Protein AF-A0A7W0EYR2-F1 (afdb_monomer)

pLDDT: mean 84.59, std 14.4, range [39.31, 94.31]

Mean predicted aligned error: 10.26 Å

Radius of gyration: 22.74 Å; Cα contacts (8 Å, |Δi|>4): 46; chains: 1; bounding box: 41×56×54 Å

Foldseek 3Di:
DDDDPPPPDPPDAAEDEEAADDDPVRVDVQVDPPDRRYHYHYNVNVVVVCVVVVPPHDDDDDDDDPVVVCVVVPD

Structure (mmCIF, N/CA/C/O backbone):
data_AF-A0A7W0EYR2-F1
#
_entry.id   AF-A0A7W0EYR2-F1
#
loop_
_atom_site.group_PDB
_atom_site.id
_atom_site.type_symbol
_atom_site.label_atom_id
_atom_site.label_alt_id
_atom_site.label_comp_id
_atom_site.label_asym_id
_atom_site.label_entity_id
_atom_site.label_seq_id
_atom_site.pdbx_PDB_ins_code
_atom_site.Cartn_x
_atom_site.Cartn_y
_atom_site.Cartn_z
_atom_site.occupancy
_atom_site.B_iso_or_equiv
_atom_site.auth_seq_id
_atom_site.auth_comp_id
_at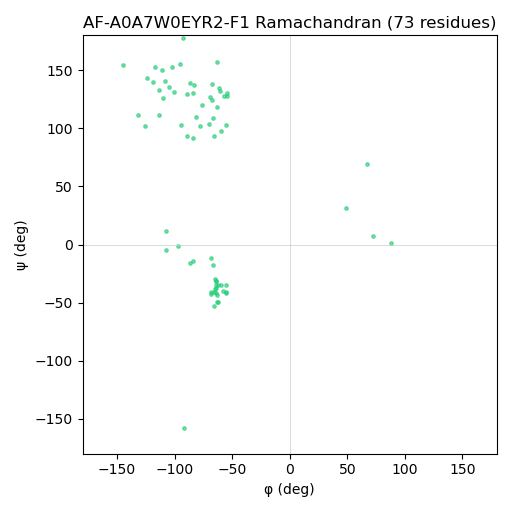om_site.auth_asym_id
_atom_site.auth_atom_id
_atom_site.pdbx_PDB_model_num
ATOM 1 N N . MET A 1 1 ? -24.016 -30.860 -21.859 1.00 43.84 1 MET A N 1
ATOM 2 C CA . MET A 1 1 ? -22.958 -30.004 -22.433 1.00 43.84 1 MET A CA 1
ATOM 3 C C . MET A 1 1 ? -22.930 -28.719 -21.629 1.00 43.84 1 MET A C 1
ATOM 5 O O . MET A 1 1 ? -23.743 -27.839 -21.870 1.00 43.84 1 MET A O 1
ATOM 9 N N . THR A 1 2 ? -22.091 -28.663 -20.602 1.00 39.31 2 THR A N 1
ATOM 10 C CA . THR A 1 2 ? -21.947 -27.481 -19.742 1.00 39.31 2 THR A CA 1
ATOM 11 C C . THR A 1 2 ? -20.868 -26.594 -20.363 1.00 39.31 2 THR A C 1
ATOM 13 O O . THR A 1 2 ? -19.812 -27.130 -20.704 1.00 39.31 2 THR A O 1
ATOM 16 N N . PRO A 1 3 ? -21.097 -25.288 -20.577 1.00 49.03 3 PRO A N 1
ATOM 17 C CA . PRO A 1 3 ? -20.081 -24.434 -21.169 1.00 49.03 3 PRO A CA 1
ATOM 18 C C . PRO A 1 3 ? -18.917 -24.294 -20.185 1.00 49.03 3 PRO A C 1
ATOM 20 O O . PRO A 1 3 ? -19.100 -23.923 -19.027 1.00 49.03 3 PRO A O 1
ATOM 23 N N . ILE A 1 4 ? -17.717 -24.635 -20.654 1.00 50.94 4 ILE A N 1
ATOM 24 C CA . ILE A 1 4 ? -16.468 -24.375 -19.945 1.00 50.94 4 ILE A CA 1
ATOM 25 C C . ILE A 1 4 ? -16.313 -22.857 -19.929 1.00 50.94 4 ILE A C 1
ATOM 27 O O . ILE A 1 4 ? -16.095 -22.242 -20.972 1.00 50.94 4 ILE A O 1
ATOM 31 N N . ILE A 1 5 ? -16.477 -22.251 -18.756 1.00 55.31 5 ILE A N 1
ATOM 32 C CA . ILE A 1 5 ? -16.082 -20.868 -18.510 1.00 55.31 5 ILE A CA 1
ATOM 33 C C . ILE A 1 5 ? -14.598 -20.738 -18.867 1.00 55.31 5 ILE A C 1
ATOM 35 O O . ILE A 1 5 ? -13.715 -21.198 -18.147 1.00 55.31 5 ILE A O 1
ATOM 39 N N . HIS A 1 6 ? -14.316 -20.161 -20.032 1.00 51.59 6 HIS A N 1
ATOM 40 C 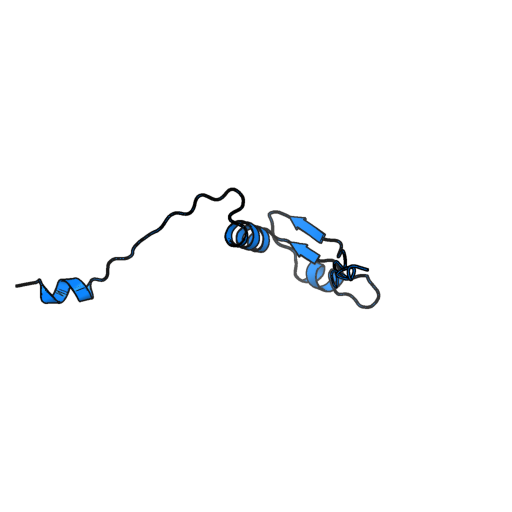CA . HIS A 1 6 ? -12.984 -19.696 -20.376 1.00 51.59 6 HIS A CA 1
ATOM 41 C C . HIS A 1 6 ? -12.681 -18.550 -19.412 1.00 51.59 6 HIS A C 1
ATOM 43 O O . HIS A 1 6 ? -13.107 -17.419 -19.641 1.00 51.59 6 HIS A O 1
ATOM 49 N N . ASN A 1 7 ? -12.030 -18.870 -18.290 1.00 47.50 7 ASN A N 1
ATOM 50 C CA . ASN A 1 7 ? -11.519 -17.885 -17.351 1.00 47.50 7 ASN A CA 1
ATOM 51 C C . ASN A 1 7 ? -10.518 -17.018 -18.116 1.00 47.50 7 ASN A C 1
ATOM 53 O O . ASN A 1 7 ? -9.386 -17.418 -18.393 1.00 47.50 7 ASN A O 1
ATOM 57 N N . SER A 1 8 ? -10.994 -15.868 -18.565 1.00 54.78 8 SER A N 1
ATOM 58 C CA . SER A 1 8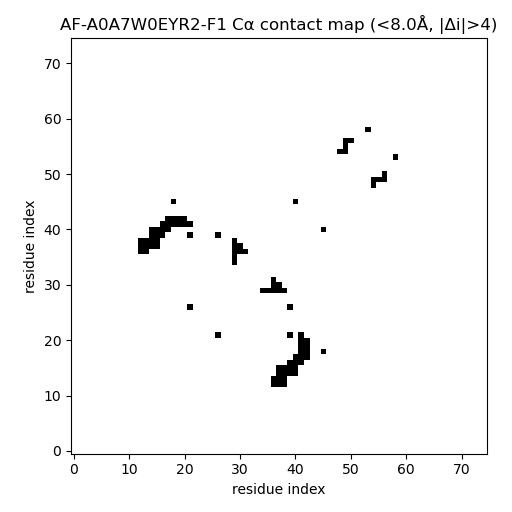 ? -10.241 -14.932 -19.371 1.00 54.78 8 SER A CA 1
ATOM 59 C C . SER A 1 8 ? -9.050 -14.405 -18.575 1.00 54.78 8 SER A C 1
ATOM 61 O O . SER A 1 8 ? -9.230 -13.704 -17.586 1.00 54.78 8 SER A O 1
ATOM 63 N N . ARG A 1 9 ? -7.851 -14.685 -19.100 1.00 57.09 9 ARG A N 1
ATOM 64 C CA . ARG A 1 9 ? -6.597 -13.946 -18.882 1.00 57.09 9 ARG A CA 1
ATOM 65 C C . ARG A 1 9 ? -6.007 -13.987 -17.467 1.00 57.09 9 ARG A C 1
ATOM 67 O O . ARG A 1 9 ? -5.879 -12.955 -16.819 1.00 57.09 9 ARG A O 1
ATOM 74 N N . PHE A 1 10 ? -5.504 -15.147 -17.051 1.00 61.62 10 PHE A N 1
ATOM 75 C CA . PHE A 1 10 ? -4.340 -15.149 -16.161 1.00 61.62 10 PHE A CA 1
ATOM 76 C C . PHE A 1 10 ? -3.085 -15.157 -17.042 1.00 61.62 10 PHE A C 1
ATOM 78 O O . PHE A 1 10 ? -2.681 -16.207 -17.531 1.00 61.62 10 PHE A O 1
ATOM 85 N N . ASP A 1 11 ? -2.545 -13.973 -17.334 1.00 71.44 11 ASP A N 1
ATOM 86 C CA . ASP A 1 11 ? -1.257 -13.820 -18.019 1.00 71.44 11 ASP A CA 1
ATOM 87 C C . ASP A 1 11 ? -0.168 -13.659 -16.945 1.00 71.44 11 ASP A C 1
ATOM 89 O O . ASP A 1 11 ? -0.115 -12.600 -16.306 1.00 71.44 11 ASP A O 1
ATOM 93 N N . PRO A 1 12 ? 0.625 -14.707 -16.645 1.00 70.38 12 PRO A N 1
ATOM 94 C CA . PRO A 1 12 ? 1.590 -14.669 -15.557 1.00 70.38 12 PRO A CA 1
ATOM 95 C C . PRO A 1 12 ? 2.740 -13.726 -15.919 1.00 70.38 12 PRO A C 1
ATOM 97 O O . PRO A 1 12 ? 3.632 -14.078 -16.690 1.00 70.38 12 PRO A O 1
ATOM 100 N N . LYS A 1 13 ? 2.739 -12.526 -15.333 1.00 82.62 13 LYS A N 1
ATOM 101 C CA . LYS A 1 13 ? 3.879 -11.612 -15.426 1.00 82.62 13 LYS A CA 1
ATOM 102 C C . LYS A 1 13 ? 4.910 -11.975 -14.357 1.00 82.62 13 LYS A C 1
ATOM 104 O O . LYS A 1 13 ? 4.533 -12.134 -13.194 1.00 82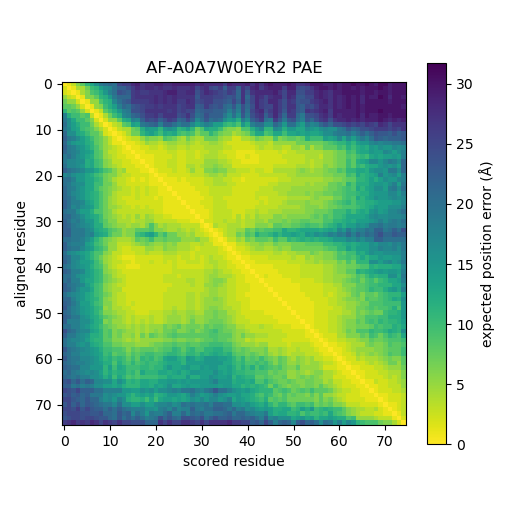.62 13 LYS A O 1
ATOM 109 N N . PRO A 1 14 ? 6.199 -12.113 -14.706 1.00 86.50 14 PRO A N 1
ATOM 110 C CA . PRO A 1 14 ? 7.239 -12.273 -13.702 1.00 86.50 14 PRO A CA 1
ATOM 111 C C . PRO A 1 14 ? 7.257 -11.035 -12.801 1.00 86.50 14 PRO A C 1
ATOM 113 O O . PRO A 1 14 ? 7.252 -9.909 -13.299 1.00 86.50 14 PRO A O 1
ATOM 116 N N . ALA A 1 15 ? 7.281 -11.247 -11.486 1.00 89.94 15 ALA A N 1
ATOM 117 C CA . ALA A 1 15 ? 7.301 -10.175 -10.502 1.00 89.94 15 ALA A CA 1
ATOM 118 C C . ALA A 1 15 ? 8.571 -10.238 -9.647 1.00 89.94 15 ALA A C 1
ATOM 120 O O . ALA A 1 15 ? 9.002 -11.319 -9.239 1.00 89.94 15 ALA A O 1
ATOM 121 N N . ILE 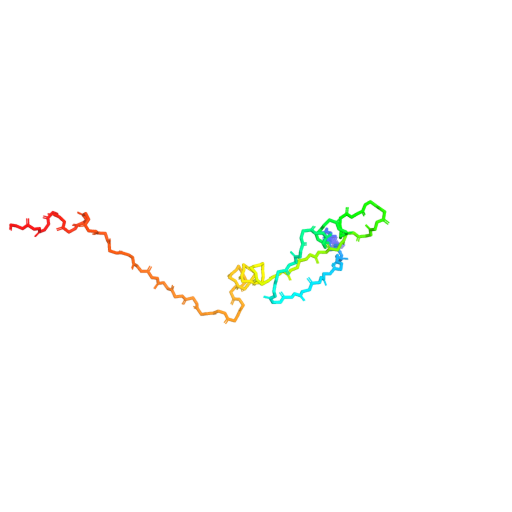A 1 16 ? 9.151 -9.076 -9.354 1.00 92.56 16 ILE A N 1
ATOM 122 C CA . ILE A 1 16 ? 10.249 -8.926 -8.395 1.00 92.56 16 ILE A CA 1
ATOM 123 C C . ILE A 1 16 ? 9.709 -8.196 -7.168 1.00 92.56 16 ILE A C 1
ATOM 125 O O . ILE A 1 16 ? 9.131 -7.113 -7.282 1.00 92.56 16 ILE A O 1
ATOM 129 N N . ILE A 1 17 ? 9.917 -8.807 -6.000 1.00 93.81 17 ILE A N 1
ATOM 130 C CA . ILE A 1 17 ? 9.393 -8.346 -4.714 1.00 93.81 17 ILE A CA 1
ATOM 131 C C . ILE A 1 17 ? 10.553 -7.899 -3.822 1.00 93.81 17 ILE A C 1
ATOM 133 O O . ILE A 1 17 ? 11.550 -8.610 -3.693 1.00 93.81 17 ILE A O 1
ATOM 137 N N . THR A 1 18 ? 10.423 -6.733 -3.193 1.00 94.00 18 THR A N 1
ATOM 138 C CA . THR A 1 18 ? 11.380 -6.216 -2.205 1.00 94.00 18 THR A CA 1
ATOM 139 C C . THR A 1 18 ? 10.659 -5.435 -1.110 1.00 94.00 18 THR A C 1
ATOM 141 O O . THR A 1 18 ? 9.583 -4.893 -1.332 1.00 94.00 18 THR A O 1
ATOM 144 N N . THR A 1 19 ? 11.260 -5.354 0.075 1.00 93.50 19 THR A N 1
ATOM 145 C CA . THR A 1 19 ? 10.774 -4.506 1.176 1.00 93.50 19 THR A CA 1
ATOM 146 C C . THR A 1 19 ? 11.258 -3.057 1.068 1.00 93.50 19 THR A C 1
ATOM 148 O O . THR A 1 19 ? 10.745 -2.190 1.768 1.00 93.50 19 THR A O 1
ATOM 151 N N . GLY A 1 20 ? 12.251 -2.787 0.213 1.00 92.25 20 GLY A N 1
ATOM 152 C CA . GLY A 1 20 ? 12.744 -1.441 -0.089 1.00 92.25 20 GLY A CA 1
ATOM 153 C C . GLY A 1 20 ? 12.043 -0.806 -1.293 1.00 92.25 20 GLY A C 1
ATOM 154 O O . GLY A 1 20 ? 10.953 -1.214 -1.684 1.00 92.25 20 GLY A O 1
ATOM 155 N N . THR A 1 21 ? 12.694 0.176 -1.920 1.00 94.06 21 THR A N 1
ATOM 156 C CA . THR A 1 21 ? 12.208 0.839 -3.141 1.00 94.06 21 THR A CA 1
ATOM 157 C C . THR A 1 21 ? 13.081 0.499 -4.350 1.00 94.06 21 THR A C 1
ATOM 159 O O . THR A 1 21 ? 14.285 0.265 -4.227 1.00 94.06 21 THR A O 1
ATOM 162 N N . PHE A 1 22 ? 12.485 0.485 -5.546 1.00 93.38 22 PHE A N 1
ATOM 163 C CA . PHE A 1 22 ? 13.237 0.380 -6.802 1.00 93.38 22 PHE A CA 1
ATOM 164 C C . PHE A 1 22 ? 13.680 1.760 -7.291 1.00 93.38 22 PHE A C 1
ATOM 166 O O . PHE A 1 22 ? 12.891 2.710 -7.281 1.00 93.38 22 PHE A O 1
ATOM 173 N N . SER A 1 23 ? 14.913 1.858 -7.799 1.00 94.31 23 SER A N 1
ATOM 174 C CA . SER A 1 23 ? 15.379 3.069 -8.478 1.00 94.31 23 SER A CA 1
ATOM 175 C C . SER A 1 23 ? 14.566 3.340 -9.747 1.00 94.31 23 SER A C 1
ATOM 177 O O . SER A 1 23 ? 13.975 2.443 -10.358 1.00 94.31 23 SER A O 1
ATOM 179 N N . ARG A 1 24 ? 14.548 4.600 -10.184 1.00 93.81 24 ARG A N 1
ATOM 180 C CA . ARG A 1 24 ? 13.848 4.997 -11.412 1.00 93.81 24 ARG A CA 1
ATOM 181 C C . ARG A 1 24 ? 14.437 4.302 -12.640 1.00 93.81 24 ARG A C 1
ATOM 183 O O . ARG A 1 24 ? 13.711 3.967 -13.569 1.00 93.81 24 ARG A O 1
ATOM 190 N N . GLU A 1 25 ? 15.744 4.090 -12.643 1.00 93.50 25 GLU A N 1
ATOM 191 C CA . GLU A 1 25 ? 16.486 3.416 -13.700 1.00 93.50 25 GLU A CA 1
ATOM 192 C C . GLU A 1 25 ? 16.083 1.935 -13.783 1.00 93.50 25 GLU A C 1
ATOM 194 O O . GLU A 1 25 ? 15.829 1.448 -14.881 1.00 93.50 25 GLU A O 1
ATOM 199 N N . ALA A 1 26 ? 15.889 1.259 -12.642 1.00 91.06 26 ALA A N 1
ATOM 200 C CA . ALA A 1 26 ? 15.361 -0.107 -12.606 1.00 91.06 26 ALA A CA 1
ATOM 201 C C . ALA A 1 26 ? 13.926 -0.186 -13.158 1.00 91.06 26 ALA A C 1
ATOM 203 O O . ALA A 1 26 ? 13.629 -1.054 -13.976 1.00 91.06 26 ALA A O 1
ATOM 204 N N . LYS A 1 27 ? 13.054 0.763 -12.775 1.00 90.00 27 LYS A N 1
ATOM 205 C CA . LYS A 1 27 ? 11.678 0.877 -13.305 1.00 90.00 27 LYS A CA 1
ATOM 206 C C . LYS A 1 27 ? 11.652 1.052 -14.828 1.00 90.00 27 LYS A C 1
ATOM 208 O O . LYS A 1 27 ? 10.817 0.450 -15.493 1.00 90.00 27 LYS A O 1
ATOM 213 N N . LYS A 1 28 ? 12.578 1.840 -15.384 1.00 90.44 28 LYS A N 1
ATOM 214 C CA . LYS A 1 28 ? 12.709 2.027 -16.838 1.00 90.44 28 LYS A CA 1
ATOM 215 C C . LYS A 1 28 ? 13.196 0.768 -17.550 1.00 90.44 28 LYS A C 1
ATOM 217 O O . LYS A 1 28 ? 12.657 0.443 -18.600 1.00 90.44 28 LYS A O 1
ATOM 222 N N . GLU A 1 29 ? 14.175 0.063 -16.987 1.00 88.44 29 GLU A N 1
ATOM 223 C CA . GLU A 1 29 ? 14.712 -1.154 -17.609 1.00 88.44 29 GLU A CA 1
ATOM 224 C C . GLU A 1 29 ? 13.661 -2.271 -17.693 1.00 88.44 29 GLU A C 1
ATOM 226 O O . GLU A 1 29 ? 13.572 -2.955 -18.707 1.00 88.44 29 GLU A O 1
ATOM 231 N N . ALA A 1 30 ? 12.802 -2.408 -16.680 1.00 87.25 30 ALA A N 1
ATOM 232 C CA . ALA A 1 30 ? 11.718 -3.396 -16.687 1.00 87.25 30 ALA A CA 1
ATOM 233 C C . ALA A 1 30 ? 10.622 -3.140 -17.735 1.00 87.25 30 ALA A C 1
ATOM 235 O O . ALA A 1 30 ? 9.848 -4.046 -18.044 1.00 87.25 30 ALA A O 1
ATOM 236 N N . LEU A 1 31 ? 10.547 -1.915 -18.260 1.00 85.44 31 LEU A N 1
ATOM 237 C CA . LEU A 1 31 ? 9.609 -1.499 -19.303 1.00 85.44 31 LEU A CA 1
ATOM 238 C C . LEU A 1 31 ? 10.306 -1.298 -20.654 1.00 85.44 31 LEU A C 1
ATOM 240 O O . LEU A 1 31 ? 9.728 -0.696 -21.557 1.00 85.44 31 LEU A O 1
ATOM 244 N N . ARG A 1 32 ? 11.561 -1.744 -20.792 1.00 88.38 32 ARG A N 1
ATOM 245 C CA . ARG A 1 32 ? 12.335 -1.532 -22.011 1.00 88.38 32 ARG A CA 1
ATOM 246 C C . ARG A 1 32 ? 11.751 -2.320 -23.179 1.00 88.38 32 ARG A C 1
ATOM 248 O O . ARG A 1 32 ? 11.427 -3.502 -23.061 1.00 88.38 32 ARG A O 1
ATOM 255 N N . ASP A 1 33 ? 11.708 -1.659 -24.332 1.00 83.06 33 ASP A N 1
ATOM 256 C CA . ASP A 1 33 ? 11.246 -2.256 -25.579 1.00 83.06 33 ASP A CA 1
ATOM 257 C C . ASP A 1 33 ? 12.008 -3.548 -25.906 1.00 83.06 33 ASP A C 1
ATOM 259 O O . ASP A 1 33 ? 13.241 -3.602 -25.889 1.00 83.06 33 ASP A O 1
ATOM 263 N N . GLY A 1 34 ? 11.249 -4.598 -26.222 1.00 82.31 34 GLY A N 1
ATOM 264 C CA . GLY A 1 34 ? 11.781 -5.907 -26.601 1.00 82.31 34 GLY A CA 1
ATOM 265 C C . GLY A 1 34 ? 12.061 -6.866 -25.439 1.00 82.31 34 GLY A C 1
ATOM 266 O O . GLY A 1 34 ? 12.493 -7.989 -25.697 1.00 82.31 34 GLY A O 1
ATOM 267 N N . VAL A 1 35 ? 11.796 -6.477 -24.187 1.00 81.56 35 VAL A N 1
ATOM 268 C CA . VAL A 1 35 ? 11.876 -7.367 -23.016 1.00 81.56 35 VAL A CA 1
ATOM 269 C C . VAL A 1 35 ? 10.459 -7.674 -22.510 1.00 81.56 35 VAL A C 1
ATOM 271 O O . VAL A 1 35 ? 9.609 -6.782 -22.516 1.00 81.56 35 VAL A O 1
ATOM 274 N N . PRO A 1 36 ? 10.157 -8.917 -22.079 1.00 81.62 36 PRO A N 1
ATOM 275 C CA . PRO A 1 36 ? 8.903 -9.209 -21.396 1.00 81.62 36 PRO A CA 1
ATOM 276 C C . PRO A 1 36 ? 8.732 -8.284 -20.181 1.00 81.62 36 PRO A C 1
ATOM 278 O O . PRO A 1 36 ? 9.647 -8.221 -19.357 1.00 81.62 36 PRO A O 1
ATOM 281 N N . PRO A 1 37 ? 7.595 -7.581 -20.043 1.00 84.31 37 PRO A N 1
ATOM 282 C CA . PRO A 1 37 ? 7.380 -6.681 -18.919 1.00 84.31 37 PRO A CA 1
ATOM 283 C C . PRO A 1 37 ? 7.524 -7.411 -17.582 1.00 84.31 37 PRO A C 1
ATOM 285 O O . PRO A 1 37 ? 6.876 -8.437 -17.358 1.00 84.31 37 PRO A O 1
ATOM 288 N N . ILE A 1 38 ? 8.354 -6.862 -16.695 1.00 89.31 38 ILE A N 1
ATOM 289 C CA . ILE A 1 38 ? 8.519 -7.359 -15.326 1.00 89.31 38 ILE A CA 1
ATOM 290 C C . ILE A 1 38 ? 7.719 -6.462 -14.392 1.00 89.31 38 ILE A C 1
ATOM 292 O O . ILE A 1 38 ? 7.822 -5.235 -14.436 1.00 89.31 38 ILE A O 1
ATOM 296 N N . GLU A 1 39 ? 6.919 -7.077 -13.531 1.00 88.62 39 GLU A N 1
ATOM 297 C CA . GLU A 1 39 ? 6.184 -6.361 -12.504 1.00 88.62 39 GLU A CA 1
ATOM 298 C C . GLU A 1 39 ? 7.065 -6.110 -11.278 1.00 88.62 39 GLU A C 1
ATOM 300 O O . GLU A 1 39 ? 7.787 -6.986 -10.803 1.00 88.62 39 GLU A O 1
ATOM 305 N N . PHE A 1 40 ? 6.977 -4.900 -10.736 1.00 92.00 40 PHE A N 1
ATOM 306 C CA . PHE A 1 40 ? 7.613 -4.561 -9.474 1.00 92.00 40 PHE A CA 1
ATOM 307 C C . PHE A 1 40 ? 6.588 -4.480 -8.351 1.00 92.00 40 PHE A C 1
ATOM 309 O O . PHE A 1 40 ? 5.515 -3.881 -8.502 1.00 92.00 40 PHE A O 1
ATOM 316 N N . VAL A 1 41 ? 6.954 -5.082 -7.222 1.00 93.12 41 VAL A N 1
ATOM 317 C CA . VAL A 1 41 ? 6.240 -4.987 -5.952 1.00 93.12 41 VAL A CA 1
ATOM 318 C C . VAL A 1 41 ? 7.245 -4.511 -4.905 1.00 93.12 41 VAL A C 1
ATOM 320 O O . VAL A 1 41 ? 8.130 -5.258 -4.489 1.00 93.12 41 VAL A O 1
ATOM 323 N N . ASP A 1 42 ? 7.176 -3.227 -4.567 1.00 94.19 42 ASP A N 1
ATOM 324 C CA . ASP A 1 42 ? 7.974 -2.611 -3.506 1.00 94.19 42 ASP A CA 1
ATOM 325 C C . ASP A 1 42 ? 7.215 -2.620 -2.172 1.00 94.19 42 ASP A C 1
ATOM 327 O O . ASP A 1 42 ? 6.079 -3.092 -2.094 1.00 94.19 42 ASP A O 1
ATOM 331 N N . GLY A 1 43 ? 7.858 -2.124 -1.112 1.00 93.94 43 GLY A N 1
ATOM 332 C CA . GLY A 1 43 ? 7.285 -2.113 0.235 1.00 93.94 43 GLY A CA 1
ATOM 333 C C . GLY A 1 43 ? 5.924 -1.413 0.317 1.00 93.94 43 GLY A C 1
ATOM 334 O O . GLY A 1 43 ? 5.013 -1.950 0.936 1.00 93.94 43 GLY A O 1
ATOM 335 N N . GLU A 1 44 ? 5.762 -0.277 -0.364 1.00 93.75 44 GLU A N 1
ATOM 336 C CA . GLU A 1 44 ? 4.490 0.461 -0.404 1.00 93.75 44 GLU A CA 1
ATOM 337 C C . GLU A 1 44 ? 3.390 -0.374 -1.066 1.00 93.75 44 GLU A C 1
ATOM 339 O O . GLU A 1 44 ? 2.338 -0.610 -0.478 1.00 93.75 44 GLU A O 1
ATOM 344 N N . LYS A 1 45 ? 3.669 -0.944 -2.245 1.00 92.62 45 LYS A N 1
ATOM 345 C CA . LYS A 1 45 ? 2.697 -1.798 -2.934 1.00 92.62 45 LYS A CA 1
ATOM 346 C C . LYS A 1 45 ? 2.376 -3.074 -2.149 1.00 92.62 45 LYS A C 1
ATOM 348 O O . LYS A 1 45 ? 1.257 -3.570 -2.231 1.00 92.62 45 LYS A O 1
ATOM 353 N N . LEU A 1 46 ? 3.329 -3.618 -1.387 1.00 93.06 46 LEU A N 1
ATOM 354 C CA . LEU A 1 46 ? 3.064 -4.735 -0.474 1.00 93.06 46 LEU A CA 1
ATOM 355 C C . LEU A 1 46 ? 2.086 -4.343 0.633 1.00 93.06 46 LEU A C 1
ATOM 357 O O . LEU A 1 46 ? 1.205 -5.139 0.949 1.00 93.06 46 LEU A O 1
ATOM 361 N N . ILE A 1 47 ? 2.222 -3.144 1.204 1.00 93.31 47 ILE A N 1
ATOM 362 C CA . ILE A 1 47 ? 1.293 -2.633 2.217 1.00 93.31 47 ILE A CA 1
ATOM 363 C C . ILE A 1 47 ? -0.105 -2.497 1.609 1.00 93.31 47 ILE A C 1
ATOM 365 O O . ILE A 1 47 ? -1.038 -3.086 2.149 1.00 93.31 47 ILE A O 1
ATOM 369 N N . ASP A 1 48 ? -0.234 -1.867 0.438 1.00 93.44 48 ASP A N 1
ATOM 370 C CA . ASP A 1 48 ? -1.517 -1.743 -0.274 1.00 93.44 48 ASP A CA 1
ATOM 371 C C . ASP A 1 48 ? -2.170 -3.115 -0.536 1.00 93.44 48 ASP A C 1
ATOM 373 O O . ASP A 1 48 ? -3.384 -3.304 -0.409 1.00 93.44 48 ASP A O 1
ATOM 377 N N . MET A 1 49 ? -1.363 -4.114 -0.905 1.00 92.75 49 MET A N 1
ATOM 378 C CA . MET A 1 49 ? -1.830 -5.486 -1.113 1.00 92.75 49 MET A CA 1
ATOM 379 C C . MET A 1 49 ? -2.266 -6.153 0.194 1.00 92.75 49 MET A C 1
ATOM 381 O O . MET A 1 49 ? -3.282 -6.846 0.208 1.00 92.75 49 MET A O 1
ATOM 385 N N . PHE A 1 50 ? -1.532 -5.962 1.292 1.00 93.50 50 PHE A N 1
ATOM 386 C CA . PHE A 1 50 ? -1.934 -6.483 2.598 1.00 93.50 50 PHE A CA 1
ATOM 387 C C . PHE A 1 50 ? -3.218 -5.827 3.100 1.00 93.50 50 PHE A C 1
ATOM 389 O O . PHE A 1 50 ? -4.063 -6.530 3.649 1.00 93.50 50 PHE A O 1
ATOM 396 N N . GLU A 1 51 ? -3.398 -4.527 2.874 1.00 91.38 51 GLU A N 1
ATOM 397 C CA . GLU A 1 51 ? -4.619 -3.798 3.220 1.00 91.38 51 GLU A CA 1
ATOM 398 C C . GLU A 1 51 ? -5.814 -4.273 2.394 1.00 91.38 51 GLU A C 1
ATOM 400 O O . GLU A 1 51 ? -6.820 -4.697 2.958 1.00 91.38 51 GLU A O 1
ATOM 405 N N . SER A 1 52 ? -5.690 -4.287 1.066 1.00 93.06 52 SER A N 1
ATOM 406 C CA . SER A 1 52 ? -6.785 -4.682 0.166 1.00 93.06 52 SER A CA 1
ATOM 407 C C . SER A 1 52 ? -7.208 -6.147 0.293 1.00 93.06 52 SER A C 1
ATOM 409 O O . SER A 1 52 ? -8.370 -6.471 0.045 1.00 93.06 52 SER A O 1
ATOM 411 N N . LEU A 1 53 ? -6.285 -7.035 0.669 1.00 93.94 53 LEU A N 1
ATOM 412 C CA . LEU A 1 53 ? -6.561 -8.457 0.893 1.00 93.94 53 LEU A CA 1
ATOM 413 C C . LEU A 1 53 ? -6.799 -8.802 2.369 1.00 93.94 53 LEU A C 1
ATOM 415 O O . LEU A 1 53 ? -7.010 -9.974 2.679 1.00 93.94 53 LEU A O 1
ATOM 419 N N . GLU A 1 54 ? -6.711 -7.819 3.272 1.00 91.69 54 GLU A N 1
ATOM 420 C CA . GLU A 1 54 ? -6.728 -7.997 4.733 1.00 91.69 54 GLU A CA 1
ATOM 421 C C . GLU A 1 54 ? -5.747 -9.086 5.221 1.00 91.69 54 GLU A C 1
ATOM 423 O O . GLU A 1 54 ? -5.966 -9.788 6.214 1.00 91.69 54 GLU A O 1
ATOM 428 N N . LEU A 1 55 ? -4.632 -9.261 4.507 1.00 93.56 55 LEU A N 1
ATOM 429 C CA . LEU A 1 55 ? -3.724 -10.379 4.713 1.00 93.56 55 LEU A CA 1
ATOM 430 C C . LEU A 1 55 ? -2.789 -10.100 5.890 1.00 93.56 55 LEU A C 1
ATOM 432 O O . LEU A 1 55 ? -1.878 -9.282 5.807 1.00 93.56 55 LEU A O 1
ATOM 436 N N . GLY A 1 56 ? -2.988 -10.825 6.992 1.00 90.31 56 GLY A N 1
ATOM 437 C CA . GLY A 1 56 ? -2.149 -10.694 8.189 1.00 90.31 56 GLY A CA 1
ATOM 438 C C . GLY A 1 56 ? -2.379 -9.400 8.975 1.00 90.31 56 GLY A C 1
ATOM 439 O O . GLY A 1 56 ? -1.662 -9.138 9.942 1.00 90.31 56 GLY A O 1
ATOM 440 N N . LEU A 1 57 ? -3.389 -8.616 8.599 1.00 93.31 57 LEU A N 1
ATOM 441 C CA . LEU A 1 57 ? -3.794 -7.406 9.298 1.00 93.31 57 LEU A CA 1
ATOM 442 C C . LEU A 1 57 ? -4.939 -7.702 10.269 1.00 93.31 57 LEU A C 1
ATOM 444 O O . LEU A 1 57 ? -5.692 -8.663 10.120 1.00 93.31 57 LEU A O 1
ATOM 448 N N . LYS A 1 58 ? -5.065 -6.864 11.297 1.00 91.75 58 LYS A N 1
ATOM 449 C CA . LYS A 1 58 ? -6.227 -6.858 12.190 1.00 91.75 58 LYS A CA 1
ATOM 450 C C . LYS A 1 58 ? -6.961 -5.539 11.980 1.00 91.75 58 LYS A C 1
ATOM 452 O O . LYS A 1 58 ? -6.398 -4.509 12.360 1.00 91.75 58 LYS A O 1
ATOM 457 N N . PRO A 1 59 ? -8.170 -5.540 11.392 1.00 87.94 59 PRO A N 1
ATOM 458 C CA . PRO A 1 59 ? -8.900 -4.306 11.157 1.00 87.94 59 PRO A CA 1
ATOM 459 C C . PRO A 1 59 ? -9.194 -3.622 12.493 1.00 87.94 59 PRO A C 1
ATOM 461 O O . PRO A 1 59 ? -9.600 -4.262 13.468 1.00 87.94 59 PRO A O 1
ATOM 464 N N . LYS A 1 60 ? -8.965 -2.310 12.542 1.00 92.19 60 LYS A N 1
ATOM 465 C CA . LYS A 1 60 ? -9.241 -1.482 13.713 1.00 92.19 60 LYS A CA 1
ATOM 466 C C . LYS A 1 60 ? -10.009 -0.247 13.270 1.00 92.19 60 LYS A C 1
ATOM 468 O O . LYS A 1 60 ? -9.456 0.624 12.610 1.00 92.19 60 LYS A O 1
ATOM 473 N N . THR A 1 61 ? -11.275 -0.170 13.662 1.00 92.81 61 THR A N 1
ATOM 474 C CA . THR A 1 61 ? -12.080 1.038 13.478 1.00 92.81 61 THR A CA 1
ATOM 475 C C . THR A 1 61 ? -11.558 2.127 14.409 1.00 92.81 61 THR A C 1
ATOM 477 O O . THR A 1 61 ? -11.422 1.901 15.613 1.00 92.81 61 THR A O 1
ATOM 480 N N . THR A 1 62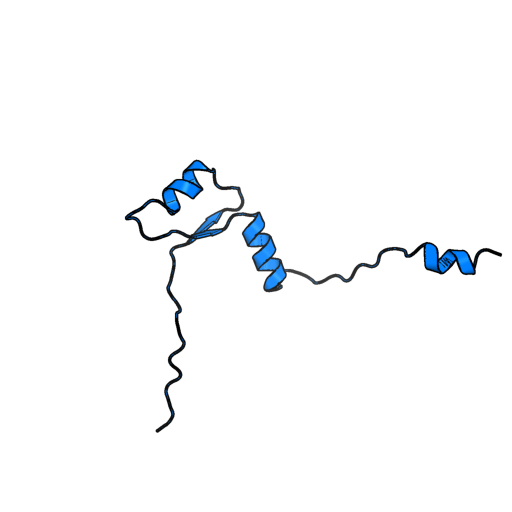 ? -11.253 3.297 13.854 1.00 93.25 62 THR A N 1
ATOM 481 C CA . THR A 1 62 ? -10.900 4.497 14.617 1.00 93.25 62 THR A CA 1
ATOM 482 C C . THR A 1 62 ? -11.932 5.587 14.358 1.00 93.25 62 THR A C 1
ATOM 484 O O . THR A 1 62 ? -12.573 5.594 13.309 1.00 93.25 62 THR A O 1
ATOM 487 N N . TYR A 1 63 ? -12.101 6.484 15.323 1.00 93.81 63 TYR A N 1
ATOM 488 C CA . TYR A 1 63 ? -13.003 7.627 15.235 1.00 93.81 63 TYR A CA 1
ATOM 489 C C . TYR A 1 63 ? -12.205 8.898 15.499 1.00 93.81 63 TYR A C 1
ATOM 491 O O . TYR A 1 63 ? -11.306 8.898 16.342 1.00 93.81 63 TYR A O 1
ATOM 499 N N . GLU A 1 64 ? -12.545 9.967 14.793 1.00 94.12 64 GLU A N 1
ATOM 500 C CA . GLU A 1 64 ? -12.040 11.309 15.066 1.00 94.12 64 GLU A CA 1
ATOM 501 C C . GLU A 1 64 ? -13.114 12.118 15.791 1.00 94.12 64 GLU A C 1
ATOM 503 O O . GLU A 1 64 ? -14.308 11.838 15.667 1.00 94.12 64 GLU A O 1
ATOM 508 N N . MET A 1 65 ? -12.689 13.095 16.593 1.00 91.56 65 MET A N 1
ATOM 509 C CA . MET A 1 65 ? -13.634 13.960 17.291 1.00 91.56 65 MET A CA 1
ATOM 510 C C . MET A 1 65 ? -14.227 14.988 16.329 1.00 91.56 65 MET A C 1
ATOM 512 O O . MET A 1 65 ? -13.506 15.817 15.778 1.00 91.56 65 MET A O 1
ATOM 516 N N . ASP A 1 66 ? -15.550 14.956 16.188 1.00 94.19 66 ASP A N 1
ATOM 517 C CA . ASP A 1 66 ? -16.334 16.027 15.579 1.00 94.19 66 ASP A CA 1
ATOM 518 C C . ASP A 1 66 ? -16.617 17.091 16.641 1.00 94.19 66 ASP A C 1
ATOM 520 O O . ASP A 1 66 ? -17.573 16.985 17.406 1.00 94.19 66 ASP A O 1
ATOM 524 N N . TYR A 1 67 ? -15.742 18.091 16.734 1.00 92.56 67 TYR A N 1
ATOM 525 C CA . TYR A 1 67 ? -15.903 19.174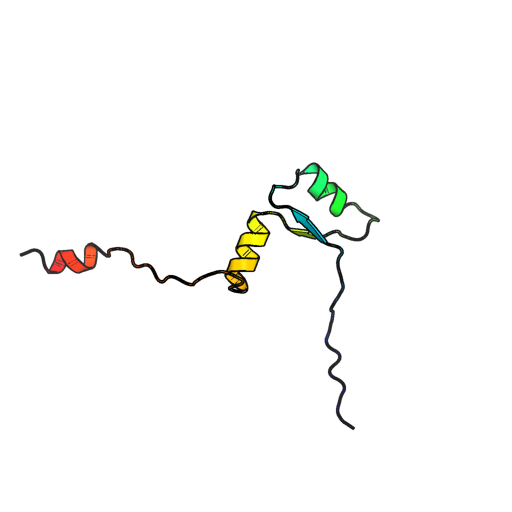 17.706 1.00 92.56 67 TYR A CA 1
ATOM 526 C C . TYR A 1 67 ? -17.157 20.018 17.442 1.00 92.56 67 TYR A C 1
ATOM 528 O O . TYR A 1 67 ? -17.778 20.469 18.401 1.00 92.56 67 TYR A O 1
ATOM 536 N N . GLY A 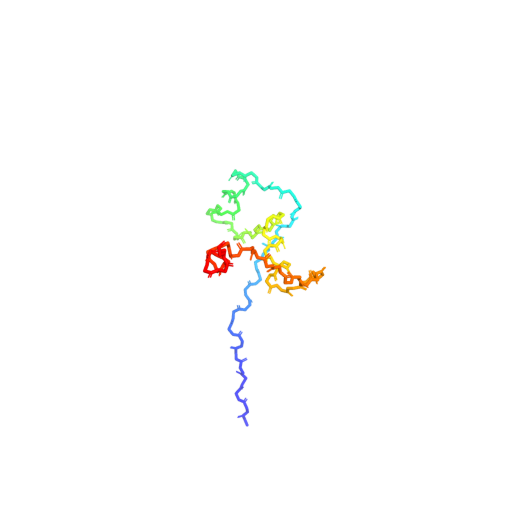1 68 ? -1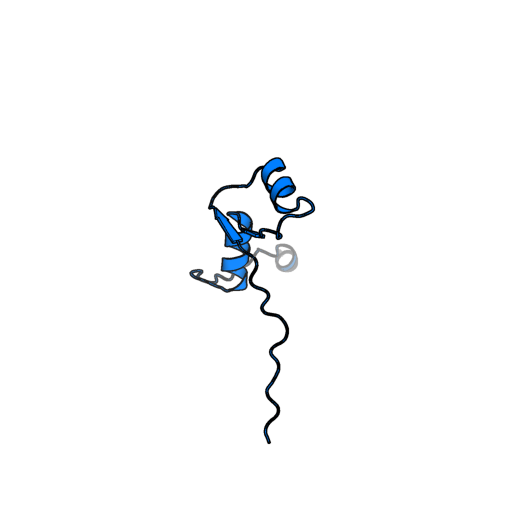7.568 20.170 16.178 1.00 93.31 68 GLY A N 1
ATOM 537 C CA . GLY A 1 68 ? -18.737 20.967 15.798 1.00 93.31 68 GLY A CA 1
ATOM 538 C C . GLY A 1 68 ? -20.040 20.392 16.348 1.00 93.31 68 GLY A C 1
ATOM 539 O O . GLY A 1 68 ? -20.905 21.142 16.791 1.00 93.31 68 GLY A O 1
ATOM 540 N N . PHE A 1 69 ? -20.150 19.061 16.426 1.00 92.50 69 PHE A N 1
ATOM 541 C CA . PHE A 1 69 ? -21.267 18.399 17.108 1.00 92.50 69 PHE A CA 1
ATOM 542 C C . PHE A 1 69 ? -21.429 18.858 18.569 1.00 92.50 69 PHE A C 1
ATOM 544 O O . PHE A 1 69 ? -22.551 18.939 19.065 1.00 92.50 69 PHE A O 1
ATOM 551 N N . PHE A 1 70 ? -20.332 19.153 19.273 1.00 92.75 70 PHE A N 1
ATOM 552 C CA . PHE A 1 70 ? -20.368 19.508 20.695 1.00 92.75 70 PHE A CA 1
ATOM 553 C C . PHE A 1 70 ? -20.601 21.002 20.958 1.00 92.75 70 PHE A C 1
ATOM 555 O O . PHE A 1 70 ? -20.998 21.344 22.071 1.00 92.75 70 PHE A O 1
ATOM 562 N N . GLU A 1 71 ? -20.431 21.874 19.960 1.00 90.44 71 GLU A N 1
ATOM 563 C CA . GLU A 1 71 ? -20.666 23.322 20.095 1.00 90.44 71 GLU A CA 1
ATOM 564 C C . GLU A 1 71 ? -22.118 23.633 20.504 1.00 90.44 71 GLU A C 1
ATOM 566 O O . GLU A 1 71 ? -22.356 24.522 21.316 1.00 90.44 71 GLU A O 1
ATOM 571 N N . GLU A 1 72 ? -23.099 22.850 20.035 1.00 87.06 72 GLU A N 1
ATOM 572 C CA . GLU A 1 72 ? -24.521 23.010 20.399 1.00 87.06 72 GLU A CA 1
ATOM 573 C C . GLU A 1 72 ? -24.832 22.659 21.870 1.00 87.06 72 GLU A C 1
ATOM 575 O O . GLU A 1 72 ? -25.923 22.946 22.371 1.00 87.06 72 GLU A O 1
ATOM 580 N N . PHE A 1 73 ? -23.884 22.033 22.574 1.00 87.94 73 PHE A N 1
ATOM 581 C CA . PHE A 1 73 ? -24.033 21.586 23.959 1.00 87.94 73 PHE A CA 1
ATOM 582 C C . PHE A 1 73 ? -23.228 22.429 24.961 1.00 87.94 73 PHE A C 1
ATOM 584 O O . PHE A 1 73 ? -23.383 22.228 26.172 1.00 87.94 73 PHE A O 1
ATOM 591 N N . GLU A 1 74 ? -22.419 23.387 24.497 1.00 77.81 74 GLU A N 1
ATOM 592 C CA . GLU A 1 74 ? -21.771 24.384 25.353 1.00 77.81 74 GLU A CA 1
ATOM 593 C C . GLU A 1 74 ? -22.791 25.476 25.733 1.00 77.81 74 GLU A C 1
ATOM 595 O O . GLU A 1 74 ? -23.157 26.332 24.931 1.00 77.81 74 GLU A O 1
ATOM 600 N N . LYS A 1 75 ? -23.318 25.389 26.961 1.00 66.69 75 LYS A N 1
ATOM 601 C CA . LYS A 1 75 ? -24.255 26.359 27.558 1.00 66.69 75 LYS A CA 1
ATOM 602 C C . LYS A 1 75 ? -23.558 27.568 28.166 1.00 66.69 75 LYS A C 1
ATOM 604 O O . LYS A 1 75 ? -22.509 27.367 28.817 1.00 66.69 75 LYS A O 1
#

Sequence (75 aa):
MTPIIHNSRFDPKPAIITTGTFSREAKKEALRDGVPPIEFVDGEKLIDMFESLELGLKPKTTYEMDYGFFEEFEK

Solvent-accessible surface area (backbone atoms only — not comparable to full-atom values): 5094 Å² total; per-residue (Å²): 139,78,83,78,78,75,77,79,78,85,74,89,60,58,68,52,78,46,79,57,81,79,54,71,68,57,59,49,60,35,66,34,88,95,53,82,61,48,44,80,36,30,34,67,56,48,50,55,50,28,61,77,65,52,54,94,59,78,93,74,92,82,84,78,87,64,63,73,76,51,57,84,69,69,127

Secondary structure (DSSP, 8-state):
--------------EEE-SS---HHHHHHTT-TTSPPPEEE-HHHHHHHHHHTTTT----------HHHHHTT--